Protein AF-A0A932H738-F1 (afdb_monomer_lite)

Sequence (104 aa):
MAVTDVLALAPLSPNNKPSTLASLKRRLRIGDDREAETAYDDILIGIARKPYPSLAGLRNIQRLLKLQNPKVEKIKVEELVEDRFLRALDQSGFIDRLYATYGR

pLDDT: mean 85.45, std 12.69, range [37.12, 96.56]

Radius of gyration: 16.14 Å; chains: 1; bounding box: 38×28×39 Å

Foldseek 3Di:
DPPPPVLLLQLLDPVSVVVNLVVCCVPVVDPDSVVSVVVSVCSLVPADLQNADDLVVLVVVLVVVCVVPVVSVPDDSVVVGDCPVSVVCVVVCVSVVSCVVRPD

Secondary structure (DSSP, 8-state):
--HHHHHHHGGGSGGGHHHHHHHHHHHHT---HHHHHHHHHHHHHHS-SS----HHHHHHHHHHHTTT-GGGGGS-GGGG---HHHHHHHHTTHHHHHHHHH--

Structure (mmCIF, N/CA/C/O backbone):
data_AF-A0A932H738-F1
#
_entry.id   AF-A0A932H738-F1
#
loop_
_atom_site.group_PDB
_atom_site.id
_atom_site.type_symbol
_atom_site.label_atom_id
_atom_site.label_alt_id
_atom_site.label_comp_id
_atom_site.label_asym_id
_atom_site.label_entity_id
_atom_site.label_seq_id
_atom_site.pdbx_PDB_ins_code
_atom_site.Cartn_x
_atom_site.Cartn_y
_atom_site.Cartn_z
_atom_site.occupancy
_atom_site.B_iso_or_equiv
_atom_site.auth_s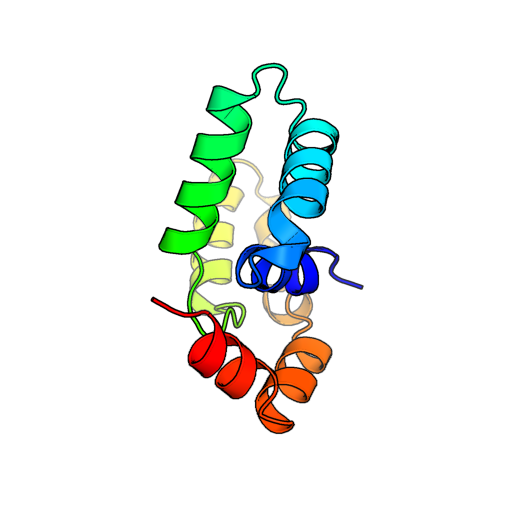eq_id
_atom_site.auth_comp_id
_atom_site.auth_asym_id
_atom_site.auth_atom_id
_atom_site.pdbx_PDB_model_num
ATOM 1 N N . MET A 1 1 ? -11.540 4.391 -5.591 1.00 37.12 1 MET A N 1
ATOM 2 C CA . MET A 1 1 ? -10.279 3.984 -6.246 1.00 37.12 1 MET A CA 1
ATOM 3 C C . MET A 1 1 ? -9.216 3.973 -5.163 1.00 37.12 1 MET A C 1
ATOM 5 O O . MET A 1 1 ? -8.772 5.042 -4.758 1.00 37.12 1 MET A O 1
ATOM 9 N N . ALA A 1 2 ? -8.919 2.810 -4.585 1.00 41.59 2 ALA A N 1
ATOM 10 C CA . ALA A 1 2 ? -7.876 2.713 -3.573 1.00 41.59 2 ALA A CA 1
ATOM 11 C C . ALA A 1 2 ? -6.530 2.947 -4.275 1.00 41.59 2 ALA A C 1
ATOM 13 O O . ALA A 1 2 ? -6.030 2.107 -5.013 1.00 41.59 2 ALA A O 1
ATOM 14 N N . VAL A 1 3 ? -5.984 4.153 -4.114 1.00 40.53 3 VAL A N 1
ATOM 15 C CA . VAL A 1 3 ? -4.715 4.594 -4.723 1.00 40.53 3 VAL A CA 1
ATOM 16 C C . VAL A 1 3 ? -3.529 3.743 -4.223 1.00 40.53 3 VAL A C 1
ATOM 18 O O . VAL A 1 3 ? -2.434 3.822 -4.766 1.00 40.53 3 VAL A O 1
ATOM 21 N N . THR A 1 4 ? -3.747 2.909 -3.206 1.00 43.94 4 THR A N 1
ATOM 22 C CA . THR A 1 4 ? -2.774 2.018 -2.569 1.00 43.94 4 THR A CA 1
ATOM 23 C C . THR A 1 4 ? -2.365 0.828 -3.431 1.00 43.94 4 THR A C 1
ATOM 25 O O . THR A 1 4 ? -1.195 0.460 -3.414 1.00 43.94 4 THR A O 1
ATOM 28 N N . ASP A 1 5 ? -3.268 0.260 -4.229 1.00 44.50 5 ASP A N 1
ATOM 29 C CA . ASP A 1 5 ? -3.004 -1.047 -4.854 1.00 44.50 5 ASP A CA 1
ATOM 30 C C . ASP A 1 5 ? -2.077 -0.918 -6.071 1.00 44.50 5 ASP A C 1
ATOM 32 O O . ASP A 1 5 ? -1.210 -1.757 -6.308 1.00 44.50 5 ASP A O 1
ATOM 36 N N . VAL A 1 6 ? -2.191 0.194 -6.807 1.00 50.56 6 VAL A N 1
ATOM 37 C CA . VAL A 1 6 ? -1.276 0.536 -7.911 1.00 50.56 6 VAL A CA 1
ATOM 38 C C . VAL A 1 6 ? 0.094 0.969 -7.376 1.00 50.56 6 VAL A C 1
ATOM 40 O O . VAL A 1 6 ? 1.119 0.664 -7.986 1.00 50.56 6 VAL A O 1
ATOM 43 N N . LEU A 1 7 ? 0.129 1.629 -6.210 1.00 57.97 7 LEU A N 1
ATOM 44 C CA . LEU A 1 7 ? 1.378 2.006 -5.540 1.00 57.97 7 LEU A CA 1
ATOM 45 C C . LEU A 1 7 ? 2.173 0.787 -5.059 1.00 57.97 7 LEU A C 1
ATOM 47 O O . LEU A 1 7 ? 3.392 0.879 -4.990 1.00 57.97 7 LEU A O 1
ATOM 51 N N . ALA A 1 8 ? 1.519 -0.340 -4.767 1.00 64.50 8 ALA A N 1
ATOM 52 C CA . ALA A 1 8 ? 2.201 -1.554 -4.326 1.00 64.50 8 ALA A CA 1
ATOM 53 C C . ALA A 1 8 ? 2.983 -2.256 -5.455 1.00 64.50 8 ALA A C 1
ATOM 55 O O . ALA A 1 8 ? 4.020 -2.862 -5.206 1.00 64.50 8 ALA A O 1
ATOM 56 N N . LEU A 1 9 ? 2.515 -2.165 -6.705 1.00 71.12 9 LEU A N 1
ATOM 57 C CA . LEU A 1 9 ? 3.141 -2.850 -7.847 1.00 71.12 9 LEU A CA 1
ATOM 58 C C . LEU A 1 9 ? 4.151 -1.973 -8.602 1.00 71.12 9 LEU A C 1
ATOM 60 O O . LEU A 1 9 ? 5.059 -2.496 -9.246 1.00 71.12 9 LEU A O 1
ATOM 64 N N . ALA A 1 10 ? 4.013 -0.644 -8.535 1.00 76.62 10 ALA A N 1
ATOM 65 C CA . ALA A 1 10 ? 4.892 0.293 -9.236 1.00 76.62 10 ALA A CA 1
ATOM 66 C C . ALA A 1 10 ? 6.398 0.145 -8.906 1.00 76.62 10 ALA A C 1
ATOM 68 O O . ALA A 1 10 ? 7.174 0.159 -9.864 1.00 76.62 10 ALA A O 1
ATOM 69 N N . PRO A 1 11 ? 6.824 -0.052 -7.637 1.00 79.25 11 PRO A N 1
ATOM 70 C CA . PRO A 1 11 ? 8.236 -0.178 -7.262 1.00 79.25 11 PRO A CA 1
ATOM 71 C C . PRO A 1 11 ? 8.926 -1.405 -7.867 1.00 79.25 11 PRO A C 1
ATOM 73 O O . PRO A 1 11 ? 10.141 -1.420 -8.019 1.00 79.25 11 PRO A O 1
ATOM 76 N N . LEU A 1 12 ? 8.171 -2.444 -8.237 1.00 79.75 12 LEU A N 1
ATOM 7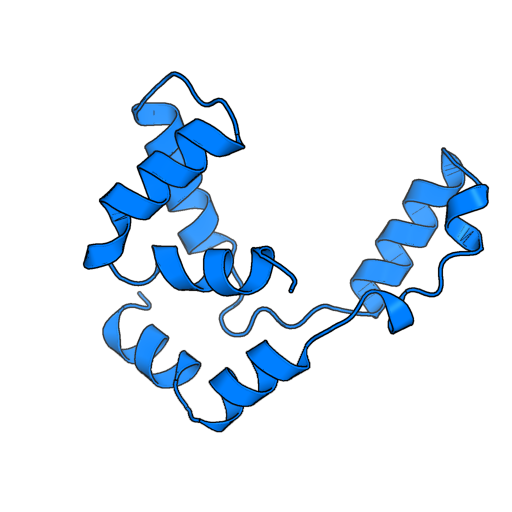7 C CA . LEU A 1 12 ? 8.760 -3.684 -8.744 1.00 79.75 12 LEU A CA 1
ATOM 78 C C . LEU A 1 12 ? 9.457 -3.478 -10.089 1.00 79.75 12 LEU A C 1
ATOM 80 O O . LEU A 1 12 ? 10.449 -4.135 -10.359 1.00 79.75 12 LEU A O 1
ATOM 84 N N . SER A 1 13 ? 8.984 -2.553 -10.927 1.00 83.50 13 SER A N 1
ATOM 85 C CA . SER A 1 13 ? 9.666 -2.222 -12.180 1.00 83.50 13 SER A CA 1
ATOM 86 C C . SER A 1 13 ? 10.793 -1.213 -11.925 1.00 83.50 13 SER A C 1
ATOM 88 O O . SER A 1 13 ? 10.501 -0.080 -11.530 1.00 83.50 13 SER A O 1
ATOM 90 N N . PRO A 1 14 ? 12.066 -1.530 -12.236 1.00 79.06 14 PRO A N 1
ATOM 91 C CA . PRO A 1 14 ? 13.179 -0.592 -12.078 1.00 79.06 14 PRO A CA 1
ATOM 92 C C . PRO A 1 14 ? 12.979 0.717 -12.853 1.00 79.06 14 PRO A C 1
ATOM 94 O O . PRO A 1 14 ? 13.401 1.779 -12.399 1.00 79.06 14 PRO A O 1
ATOM 97 N N . ASN A 1 15 ? 12.267 0.664 -13.985 1.00 86.44 15 ASN A N 1
ATOM 98 C CA . ASN A 1 15 ? 11.949 1.841 -14.799 1.00 86.44 15 ASN A CA 1
ATOM 99 C C . ASN A 1 15 ? 11.059 2.849 -14.054 1.00 86.44 15 ASN A C 1
ATOM 101 O O . ASN A 1 15 ? 11.073 4.038 -14.364 1.00 86.44 15 ASN A O 1
ATOM 105 N N . ASN A 1 16 ? 10.308 2.391 -13.050 1.00 87.31 16 ASN A N 1
ATOM 106 C CA . ASN A 1 16 ? 9.439 3.237 -12.242 1.00 87.31 16 ASN A CA 1
ATOM 107 C C . ASN A 1 16 ? 10.139 3.796 -10.996 1.00 87.31 16 ASN A C 1
ATOM 109 O O . ASN A 1 16 ? 9.541 4.641 -10.319 1.00 87.31 16 ASN A O 1
ATOM 113 N N . LYS A 1 17 ? 11.376 3.379 -10.679 1.00 88.00 17 LYS A N 1
ATOM 114 C CA . LYS A 1 17 ? 12.086 3.783 -9.453 1.00 88.00 17 LYS A CA 1
ATOM 115 C C . LYS A 1 17 ? 12.123 5.309 -9.247 1.00 88.00 17 LYS A C 1
ATOM 117 O O . LYS A 1 17 ? 11.666 5.748 -8.191 1.00 88.00 17 LYS A O 1
ATOM 122 N N . PRO A 1 18 ? 12.509 6.150 -10.233 1.00 90.69 18 PRO A N 1
ATOM 123 C CA . PRO A 1 18 ? 12.535 7.606 -10.041 1.00 90.69 18 PRO A CA 1
ATOM 124 C C . PRO A 1 18 ? 11.153 8.195 -9.721 1.00 90.69 18 PRO A C 1
ATOM 126 O O . PRO A 1 18 ? 11.010 9.037 -8.836 1.00 90.69 18 PRO A O 1
ATOM 129 N N . SER A 1 19 ? 10.111 7.715 -10.408 1.00 89.56 19 SER A N 1
ATOM 130 C CA . SER A 1 19 ? 8.730 8.170 -10.192 1.00 89.56 19 SER A CA 1
ATOM 131 C C . SER A 1 19 ? 8.164 7.718 -8.839 1.00 89.56 19 SER A C 1
ATOM 133 O O . SER A 1 19 ? 7.408 8.454 -8.195 1.00 89.56 19 SER A O 1
ATOM 135 N N . THR A 1 20 ? 8.576 6.534 -8.382 1.00 87.81 20 THR A N 1
ATOM 136 C CA . THR A 1 20 ? 8.207 5.973 -7.081 1.00 87.81 20 THR A CA 1
ATOM 137 C C . THR A 1 20 ? 8.870 6.768 -5.960 1.00 87.81 20 THR A C 1
ATOM 139 O O . THR A 1 20 ? 8.170 7.225 -5.061 1.00 87.81 20 THR A O 1
ATOM 142 N N . LEU A 1 21 ? 10.176 7.039 -6.054 1.00 91.06 21 LEU A N 1
ATOM 143 C CA . LEU A 1 21 ? 10.910 7.865 -5.089 1.00 91.06 21 LEU A CA 1
ATOM 144 C C . LEU A 1 21 ? 10.343 9.284 -5.002 1.00 91.06 21 LEU A C 1
ATOM 146 O O . LEU A 1 21 ? 10.063 9.771 -3.909 1.00 91.06 21 LEU A O 1
ATOM 150 N N . ALA A 1 22 ? 10.076 9.929 -6.142 1.00 90.38 22 ALA A N 1
ATOM 151 C CA . ALA A 1 22 ? 9.446 11.249 -6.166 1.00 90.38 22 ALA A CA 1
ATOM 152 C C . ALA A 1 22 ? 8.067 11.241 -5.479 1.00 90.38 22 ALA A C 1
ATOM 154 O O . ALA A 1 22 ? 7.719 12.166 -4.737 1.00 90.38 22 ALA A O 1
ATOM 155 N N . SER A 1 23 ? 7.287 10.176 -5.689 1.00 88.88 23 SER A N 1
ATOM 156 C CA . SER A 1 23 ? 5.986 9.992 -5.043 1.00 88.88 23 SER A CA 1
ATOM 157 C C . SER A 1 23 ? 6.112 9.764 -3.536 1.00 88.88 23 SER A C 1
ATOM 159 O O . SER A 1 23 ? 5.344 10.365 -2.784 1.00 88.88 23 SER A O 1
ATOM 161 N N . LEU A 1 24 ? 7.077 8.954 -3.090 1.00 87.19 24 LEU A N 1
ATOM 162 C CA . LEU A 1 24 ? 7.360 8.706 -1.673 1.00 87.19 24 LEU A CA 1
ATOM 163 C C . LEU A 1 24 ? 7.778 9.995 -0.968 1.00 87.19 24 LEU A C 1
ATOM 165 O O . LEU A 1 24 ? 7.119 10.395 -0.008 1.00 87.19 24 LEU A O 1
ATOM 169 N N . LYS A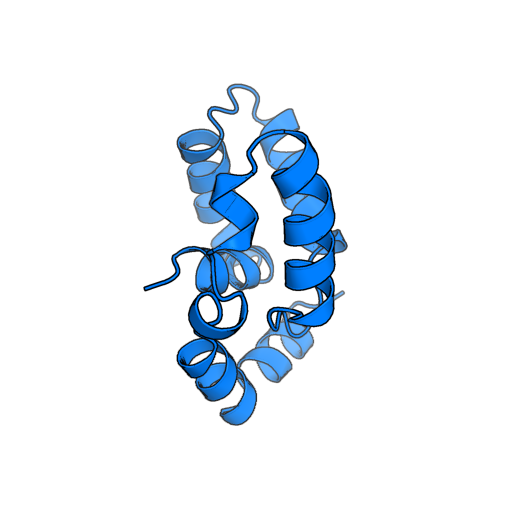 1 25 ? 8.773 10.713 -1.505 1.00 91.94 25 LYS A N 1
ATOM 170 C CA . LYS A 1 25 ? 9.222 12.007 -0.969 1.00 91.94 25 LYS A CA 1
ATOM 171 C C . LYS A 1 25 ? 8.071 12.991 -0.819 1.00 91.94 25 LYS A C 1
ATOM 173 O O . LYS A 1 25 ? 7.877 13.576 0.244 1.00 91.94 25 LYS A O 1
ATOM 178 N N . ARG A 1 26 ? 7.240 13.123 -1.857 1.00 90.69 26 ARG A N 1
ATOM 179 C CA . ARG A 1 26 ? 6.098 14.044 -1.841 1.00 90.69 26 ARG A CA 1
ATOM 180 C C . ARG A 1 26 ? 5.009 13.632 -0.849 1.00 90.69 26 ARG A C 1
ATOM 182 O O . ARG A 1 26 ? 4.466 14.495 -0.164 1.00 90.69 26 ARG A O 1
ATOM 189 N N . ARG A 1 27 ? 4.627 12.352 -0.812 1.00 86.88 27 ARG A N 1
ATOM 190 C CA . ARG A 1 27 ? 3.466 11.880 -0.032 1.00 86.88 27 ARG A CA 1
ATOM 191 C C . ARG A 1 27 ? 3.789 11.647 1.437 1.00 86.88 27 ARG A C 1
ATOM 193 O O . ARG A 1 27 ? 2.934 11.904 2.276 1.00 86.88 27 ARG A O 1
ATOM 200 N N . LEU A 1 28 ? 5.003 11.192 1.730 1.00 87.31 28 LEU A N 1
ATOM 201 C CA . LEU A 1 28 ? 5.472 10.916 3.086 1.00 87.31 28 LEU A CA 1
ATOM 202 C C . LEU A 1 28 ? 6.282 12.076 3.677 1.00 87.31 28 LEU A C 1
ATOM 204 O O . LEU A 1 28 ? 6.653 12.020 4.841 1.00 87.31 28 LEU A O 1
ATOM 208 N N . ARG A 1 29 ? 6.503 13.148 2.899 1.00 91.31 29 ARG A N 1
ATOM 209 C CA . ARG A 1 29 ? 7.277 14.338 3.294 1.00 91.31 29 ARG A CA 1
ATOM 210 C C . ARG A 1 29 ? 8.719 14.004 3.696 1.00 91.31 29 ARG A C 1
ATOM 212 O O . ARG A 1 29 ? 9.275 14.636 4.587 1.00 91.31 29 ARG A O 1
ATOM 219 N N . ILE A 1 30 ? 9.313 13.032 3.007 1.00 91.69 30 ILE A N 1
ATOM 220 C CA . ILE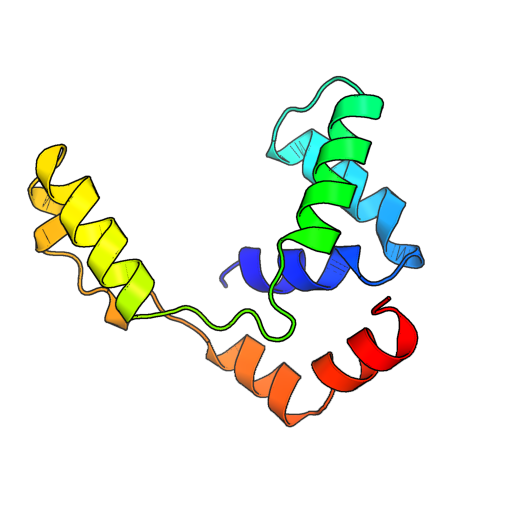 A 1 30 ? 10.711 12.641 3.190 1.00 91.69 30 ILE A CA 1
ATOM 221 C C . ILE A 1 30 ? 11.601 13.686 2.507 1.00 91.69 30 ILE A C 1
ATOM 223 O O . ILE A 1 30 ? 11.488 13.919 1.298 1.00 91.69 30 ILE A O 1
ATOM 227 N N . GLY A 1 31 ? 12.450 14.343 3.298 1.00 88.75 31 GLY A N 1
ATOM 228 C CA . GLY A 1 31 ? 13.360 15.390 2.826 1.00 88.75 31 GLY A CA 1
ATOM 229 C C . GLY A 1 31 ? 14.685 14.851 2.287 1.00 88.75 31 GLY A C 1
ATOM 230 O O . GLY A 1 31 ? 15.223 15.415 1.335 1.00 88.75 31 GLY A O 1
ATOM 231 N N . ASP A 1 32 ? 15.176 13.753 2.863 1.00 92.56 32 ASP A N 1
ATOM 232 C CA . ASP A 1 32 ? 16.464 13.140 2.534 1.00 92.56 32 ASP A CA 1
ATOM 233 C C . ASP A 1 32 ? 16.312 12.072 1.435 1.00 92.56 32 ASP A C 1
ATOM 235 O O . ASP A 1 32 ? 15.436 11.208 1.490 1.00 92.56 32 ASP A O 1
ATOM 239 N N . ASP A 1 33 ? 17.181 12.118 0.424 1.00 91.06 33 ASP A N 1
ATOM 240 C CA . ASP A 1 33 ? 17.223 11.117 -0.644 1.00 91.06 33 ASP A CA 1
ATOM 241 C C . ASP A 1 33 ? 17.597 9.722 -0.129 1.00 91.06 33 ASP A C 1
ATOM 243 O O . ASP A 1 33 ? 17.026 8.737 -0.593 1.00 91.06 33 ASP A O 1
ATOM 247 N N . ARG A 1 34 ? 18.496 9.607 0.859 1.00 92.81 34 ARG A N 1
ATOM 248 C CA . ARG A 1 34 ? 18.847 8.305 1.448 1.00 92.81 34 ARG A CA 1
ATOM 249 C C . ARG A 1 34 ? 17.667 7.685 2.175 1.00 92.81 34 ARG A C 1
ATOM 251 O O . ARG A 1 34 ? 17.457 6.485 2.067 1.00 92.81 34 ARG A O 1
ATOM 258 N N . GLU A 1 35 ? 16.896 8.488 2.900 1.00 92.06 35 GLU A N 1
ATOM 259 C CA . GLU A 1 35 ? 15.702 8.008 3.598 1.00 92.06 35 GLU A CA 1
ATOM 260 C C . GLU A 1 35 ? 14.632 7.539 2.600 1.00 92.06 35 GLU A C 1
ATOM 262 O O . GLU A 1 35 ? 13.983 6.517 2.817 1.00 92.06 35 GLU A O 1
ATOM 267 N N . ALA A 1 36 ? 14.494 8.228 1.462 1.00 90.94 36 ALA A N 1
ATOM 268 C CA . ALA A 1 36 ? 13.583 7.815 0.399 1.00 90.94 36 ALA A CA 1
ATOM 269 C C . ALA A 1 36 ? 14.014 6.498 -0.270 1.00 90.94 36 ALA A C 1
ATOM 271 O O . ALA A 1 36 ? 13.158 5.669 -0.575 1.00 90.94 36 ALA A O 1
ATOM 272 N N . GLU A 1 37 ? 15.318 6.302 -0.480 1.00 92.44 37 GLU A N 1
ATOM 273 C CA . GLU A 1 37 ? 15.888 5.051 -0.997 1.00 92.44 37 GLU A CA 1
ATOM 274 C C . GLU A 1 37 ? 15.673 3.888 -0.024 1.00 92.44 37 GLU A C 1
ATOM 276 O O . GLU A 1 37 ? 15.178 2.840 -0.431 1.00 92.44 37 GLU A O 1
ATOM 281 N N . THR A 1 38 ? 15.924 4.089 1.273 1.00 90.81 38 THR A N 1
ATOM 282 C CA . THR A 1 38 ? 15.624 3.077 2.297 1.00 90.81 38 THR A CA 1
ATOM 283 C C . THR A 1 38 ? 14.139 2.711 2.296 1.00 90.81 38 THR A C 1
ATOM 285 O O . THR A 1 38 ? 13.794 1.535 2.253 1.00 90.81 38 THR A O 1
ATOM 288 N N . ALA A 1 39 ? 13.245 3.705 2.262 1.00 86.88 39 ALA A N 1
ATOM 289 C CA . ALA A 1 39 ? 11.806 3.456 2.206 1.00 86.88 39 ALA A CA 1
ATOM 290 C C . ALA A 1 39 ? 11.393 2.689 0.937 1.00 86.88 39 ALA A C 1
ATOM 292 O O . ALA A 1 39 ? 10.468 1.878 0.972 1.00 86.88 39 ALA A O 1
ATOM 293 N N . TYR A 1 40 ? 12.060 2.939 -0.191 1.00 88.56 40 TYR A N 1
ATOM 294 C CA . TYR A 1 40 ? 11.844 2.194 -1.428 1.00 88.56 40 TYR A CA 1
ATOM 295 C C . TYR A 1 40 ? 12.264 0.725 -1.288 1.00 88.56 40 TYR A C 1
ATOM 297 O O . TYR A 1 40 ? 11.500 -0.163 -1.671 1.00 88.56 40 TYR A O 1
ATOM 305 N N . ASP A 1 41 ? 13.433 0.465 -0.704 1.00 88.94 41 ASP A N 1
ATOM 306 C CA . ASP A 1 41 ? 13.935 -0.893 -0.479 1.00 88.94 41 ASP A CA 1
ATOM 307 C C . ASP A 1 41 ? 13.060 -1.667 0.526 1.00 88.94 41 ASP A C 1
ATOM 309 O O . ASP A 1 41 ? 12.711 -2.824 0.279 1.00 88.94 41 ASP A O 1
ATOM 313 N N . ASP A 1 42 ? 12.603 -1.020 1.602 1.00 86.88 42 ASP A N 1
ATOM 314 C CA . ASP A 1 42 ? 11.679 -1.610 2.581 1.00 86.88 42 ASP A CA 1
ATOM 315 C C . ASP A 1 42 ? 10.362 -2.054 1.929 1.00 86.88 42 ASP A C 1
ATOM 317 O O . ASP A 1 42 ? 9.823 -3.124 2.226 1.00 86.88 42 ASP A O 1
ATOM 321 N N . ILE A 1 43 ? 9.846 -1.248 0.997 1.00 82.62 43 ILE A N 1
ATOM 322 C CA . ILE A 1 43 ? 8.638 -1.560 0.230 1.00 82.62 43 ILE A CA 1
ATOM 323 C C . ILE A 1 43 ? 8.857 -2.786 -0.665 1.00 82.62 43 ILE A C 1
ATOM 325 O O . ILE A 1 43 ? 7.970 -3.638 -0.753 1.00 82.62 43 ILE A O 1
ATOM 329 N N . LEU A 1 44 ? 10.024 -2.908 -1.303 1.00 83.06 44 LEU A N 1
ATOM 330 C CA . LEU A 1 44 ? 10.345 -4.068 -2.140 1.00 83.06 44 LEU A CA 1
ATOM 331 C C . LEU A 1 44 ? 10.388 -5.375 -1.343 1.00 83.06 44 LEU A C 1
ATOM 333 O O . LEU A 1 44 ? 9.983 -6.414 -1.862 1.00 83.06 44 LEU A O 1
ATOM 337 N N . ILE A 1 45 ? 10.847 -5.323 -0.092 1.00 82.69 45 ILE A N 1
ATOM 338 C CA . ILE A 1 45 ? 10.955 -6.497 0.783 1.00 82.69 45 ILE A CA 1
ATOM 339 C C . ILE A 1 45 ? 9.608 -6.823 1.448 1.00 82.69 45 ILE A C 1
ATOM 341 O O . ILE A 1 45 ? 9.259 -7.991 1.622 1.00 82.69 45 ILE A O 1
ATOM 345 N N . GLY A 1 46 ? 8.847 -5.800 1.843 1.00 77.75 46 GLY A N 1
ATOM 346 C CA . GLY A 1 46 ? 7.651 -5.952 2.673 1.00 77.75 46 GLY A CA 1
ATOM 347 C C . GLY A 1 46 ? 6.358 -6.271 1.921 1.00 77.75 46 GLY A C 1
ATOM 348 O O . GLY A 1 46 ? 5.379 -6.689 2.545 1.00 77.75 46 GLY A O 1
ATOM 349 N N . ILE A 1 47 ? 6.307 -6.073 0.600 1.00 75.88 47 ILE A N 1
ATOM 350 C CA . ILE A 1 47 ? 5.082 -6.298 -0.177 1.00 75.88 47 ILE A CA 1
ATOM 351 C C . ILE A 1 47 ? 4.914 -7.779 -0.520 1.00 75.88 47 ILE A C 1
ATOM 353 O O . ILE A 1 47 ? 5.703 -8.383 -1.245 1.00 75.88 47 ILE A O 1
ATOM 357 N N . ALA A 1 48 ? 3.803 -8.355 -0.056 1.00 78.50 48 ALA A N 1
ATOM 358 C CA . ALA A 1 48 ? 3.377 -9.680 -0.480 1.00 78.50 48 ALA A CA 1
ATOM 359 C C . ALA A 1 48 ? 3.147 -9.719 -1.998 1.00 78.50 48 ALA A C 1
ATOM 361 O O . ALA A 1 48 ? 2.491 -8.839 -2.554 1.00 78.50 48 ALA A O 1
ATOM 362 N N . ARG A 1 49 ? 3.597 -10.802 -2.648 1.00 81.62 49 ARG A N 1
ATOM 363 C CA . ARG A 1 49 ? 3.512 -10.984 -4.108 1.00 81.62 49 ARG A CA 1
ATOM 364 C C . ARG A 1 49 ? 2.124 -10.715 -4.698 1.00 81.62 49 ARG A C 1
ATOM 366 O O . ARG A 1 49 ? 1.989 -10.181 -5.792 1.00 81.62 49 ARG A O 1
ATOM 373 N N . LYS A 1 50 ? 1.082 -11.116 -3.976 1.00 84.19 50 LYS A N 1
ATOM 374 C CA . LYS A 1 50 ? -0.312 -10.824 -4.312 1.00 84.19 50 LYS A CA 1
ATOM 375 C C . LYS A 1 50 ? -0.914 -10.098 -3.108 1.00 84.19 50 LYS A C 1
ATOM 377 O O . LYS A 1 50 ? -1.314 -10.777 -2.160 1.00 84.19 50 LYS A O 1
ATOM 382 N N . PRO A 1 51 ? -0.920 -8.753 -3.087 1.00 79.06 51 PRO A N 1
ATOM 383 C CA . PRO A 1 51 ? -1.248 -7.969 -1.897 1.00 79.06 51 PRO A CA 1
ATOM 384 C C . PRO A 1 51 ? -2.766 -7.891 -1.665 1.00 79.06 51 PRO A C 1
ATOM 386 O O . PRO A 1 51 ? -3.351 -6.813 -1.612 1.00 79.06 51 PRO A O 1
ATOM 389 N N . TYR A 1 52 ? -3.428 -9.044 -1.550 1.00 85.94 52 TYR A N 1
ATOM 390 C CA . TYR A 1 52 ? -4.849 -9.098 -1.234 1.00 85.94 52 TYR A CA 1
ATOM 391 C C . TYR A 1 52 ? -5.102 -8.620 0.201 1.00 85.94 52 TYR A C 1
ATOM 393 O O . TYR A 1 52 ? -4.411 -9.066 1.126 1.00 85.94 52 TYR A O 1
ATOM 401 N N . PRO A 1 53 ? -6.115 -7.765 0.425 1.00 82.44 53 PRO A N 1
ATOM 402 C CA . PRO A 1 53 ? -6.510 -7.378 1.770 1.00 82.44 53 PRO A CA 1
ATOM 403 C C . PRO A 1 53 ? -6.902 -8.601 2.611 1.00 82.44 53 PRO A C 1
ATOM 405 O O . PRO A 1 53 ? -7.691 -9.445 2.189 1.00 82.44 53 PRO A O 1
ATOM 408 N N . SER A 1 54 ? -6.378 -8.687 3.835 1.00 88.06 54 SER A N 1
ATOM 409 C CA . SER A 1 54 ? -6.729 -9.754 4.776 1.00 88.06 54 SER A CA 1
ATOM 410 C C . SER A 1 54 ? -7.876 -9.3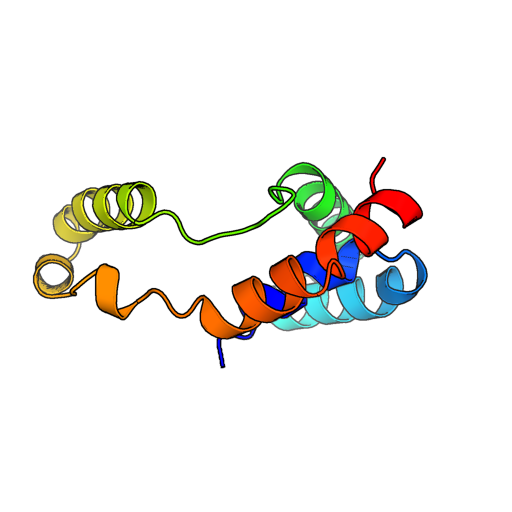17 5.680 1.00 88.06 54 SER A C 1
ATOM 412 O O . SER A 1 54 ? -7.684 -8.482 6.565 1.00 88.06 54 SER A O 1
ATOM 414 N N . LEU A 1 55 ? -9.058 -9.927 5.527 1.00 90.94 55 LEU A N 1
ATOM 415 C CA . LEU A 1 55 ? -10.191 -9.684 6.434 1.00 90.94 55 LEU A CA 1
ATOM 416 C C . LEU A 1 55 ? -9.835 -10.001 7.891 1.00 90.94 55 LEU A C 1
ATOM 418 O O . LEU A 1 55 ? -10.203 -9.255 8.795 1.00 90.94 55 LEU A O 1
ATOM 422 N N . ALA A 1 56 ? -9.080 -11.076 8.131 1.00 92.00 56 ALA A N 1
ATOM 423 C CA . ALA A 1 56 ? -8.603 -11.415 9.471 1.00 92.00 56 ALA A CA 1
ATOM 424 C C . ALA A 1 56 ? -7.666 -10.329 10.030 1.00 92.00 56 ALA A C 1
ATOM 426 O O . ALA A 1 56 ? -7.801 -9.929 11.186 1.00 92.00 56 ALA A O 1
ATOM 427 N N . GLY A 1 57 ? -6.764 -9.801 9.195 1.00 91.38 57 GLY A N 1
ATOM 428 C CA . GLY A 1 57 ? -5.898 -8.678 9.554 1.00 91.38 57 GLY A CA 1
ATOM 429 C C . GLY A 1 57 ? -6.692 -7.418 9.905 1.00 91.38 57 GLY A C 1
ATOM 430 O O . GLY A 1 57 ? -6.456 -6.816 10.952 1.00 91.38 57 GLY A O 1
ATOM 431 N N . LEU A 1 58 ? -7.693 -7.064 9.093 1.00 93.25 58 LEU A N 1
ATOM 432 C CA . LEU A 1 58 ? -8.564 -5.913 9.350 1.00 93.25 58 LEU A CA 1
ATOM 433 C C . LEU A 1 58 ? -9.358 -6.070 10.653 1.00 93.25 58 LEU A C 1
ATOM 435 O O . LEU A 1 58 ? -9.441 -5.118 11.427 1.00 93.25 58 LEU A O 1
ATOM 439 N N . ARG A 1 59 ? -9.872 -7.271 10.955 1.00 94.81 59 ARG A N 1
ATOM 440 C CA . ARG A 1 59 ? -10.535 -7.565 12.243 1.00 94.81 59 ARG A CA 1
ATOM 441 C C . ARG A 1 59 ? -9.583 -7.408 13.428 1.00 94.81 59 ARG A C 1
ATOM 443 O O . ARG A 1 59 ? -9.967 -6.855 14.458 1.00 94.81 59 ARG A O 1
ATOM 450 N N . ASN A 1 60 ? -8.331 -7.842 13.284 1.00 95.62 60 ASN A N 1
ATOM 451 C CA . ASN A 1 60 ? -7.314 -7.660 14.320 1.00 95.62 60 ASN A CA 1
ATOM 452 C C . ASN A 1 60 ? -7.005 -6.178 14.560 1.00 95.62 60 ASN A C 1
ATOM 454 O O . ASN A 1 60 ? -6.975 -5.746 15.711 1.00 95.62 60 ASN A O 1
ATOM 458 N N . ILE A 1 61 ? -6.839 -5.391 13.494 1.00 94.38 61 ILE A N 1
ATOM 459 C CA . ILE A 1 61 ? -6.635 -3.939 13.584 1.00 94.38 61 ILE A CA 1
ATOM 460 C C . ILE A 1 61 ? -7.845 -3.272 14.244 1.00 94.38 61 ILE A C 1
ATOM 462 O O . ILE A 1 61 ? -7.678 -2.498 15.182 1.00 94.38 61 ILE A O 1
ATOM 466 N N . GLN A 1 62 ? -9.065 -3.617 13.828 1.00 95.62 62 GLN A N 1
ATOM 467 C CA . GLN A 1 62 ? -10.297 -3.098 14.422 1.00 95.62 62 GLN A CA 1
ATOM 468 C C . GLN A 1 62 ? -10.360 -3.369 15.933 1.00 95.62 62 GLN A C 1
ATOM 470 O O . GLN A 1 62 ? -10.677 -2.468 16.713 1.00 95.62 62 GLN A O 1
ATOM 475 N N . ARG A 1 63 ? -10.013 -4.592 16.360 1.00 95.81 63 ARG A N 1
ATOM 476 C CA . ARG A 1 63 ? -9.958 -4.982 17.777 1.00 95.81 63 ARG A CA 1
ATOM 477 C C . ARG A 1 63 ? -8.966 -4.134 18.575 1.00 95.81 63 ARG A C 1
ATOM 479 O O . ARG A 1 63 ? -9.238 -3.840 19.735 1.00 95.81 63 ARG A O 1
ATOM 486 N N . LEU A 1 64 ? -7.833 -3.761 17.983 1.00 96.56 64 LEU A N 1
ATOM 487 C CA . LEU A 1 64 ? -6.834 -2.910 18.633 1.00 96.56 64 LEU A CA 1
ATOM 488 C C . LEU A 1 64 ? -7.283 -1.445 18.671 1.00 96.56 64 LEU A C 1
ATOM 490 O O . LEU A 1 64 ? -7.241 -0.815 19.723 1.00 96.56 64 LEU A O 1
ATOM 494 N N . LEU A 1 65 ? -7.775 -0.913 17.552 1.00 96.00 65 LEU A N 1
ATOM 495 C CA . LEU A 1 65 ? -8.170 0.491 17.435 1.00 96.00 65 LEU A CA 1
ATOM 496 C C . LEU A 1 65 ? -9.396 0.840 18.281 1.00 96.00 65 LEU A C 1
ATOM 498 O O . LEU A 1 65 ? -9.483 1.960 18.789 1.00 96.00 65 LEU A O 1
ATOM 502 N N . LYS A 1 66 ? -10.323 -0.103 18.493 1.00 96.06 66 LYS A N 1
ATOM 503 C CA . LYS A 1 66 ? -11.500 0.158 19.334 1.00 96.06 66 LYS A CA 1
ATOM 504 C C . LYS A 1 66 ? -11.158 0.428 20.801 1.00 96.06 66 LYS A C 1
ATOM 506 O O . LYS A 1 66 ? -11.949 1.073 21.480 1.00 96.06 66 LYS A O 1
ATOM 511 N N . LEU A 1 67 ? -9.982 -0.008 21.269 1.00 95.88 67 LEU A N 1
ATOM 512 C CA . LEU A 1 67 ? -9.484 0.304 22.615 1.00 95.88 67 LEU A CA 1
ATOM 513 C C . LEU A 1 67 ? -9.244 1.808 22.800 1.00 95.88 67 LEU A C 1
ATOM 515 O O . LEU A 1 67 ? -9.389 2.318 23.903 1.00 95.88 67 LEU A O 1
ATOM 519 N N . GLN A 1 68 ? -8.888 2.511 21.721 1.00 96.50 68 GLN A N 1
ATOM 520 C CA . GLN A 1 68 ? -8.649 3.955 21.730 1.00 96.50 68 GLN A CA 1
ATOM 521 C C . GLN A 1 68 ? -9.871 4.744 21.253 1.00 96.50 68 GLN A C 1
ATOM 523 O O . GLN A 1 68 ? -10.162 5.818 21.772 1.00 96.50 68 GLN A O 1
ATOM 528 N N . ASN A 1 69 ? -10.602 4.220 20.266 1.00 95.75 69 ASN A N 1
ATOM 529 C CA . ASN A 1 69 ? -11.796 4.852 19.720 1.00 95.75 69 ASN A CA 1
ATOM 530 C C . ASN A 1 69 ? -12.927 3.825 19.540 1.00 95.75 69 ASN A C 1
ATOM 532 O O . ASN A 1 69 ? -12.998 3.169 18.496 1.00 95.75 69 ASN A O 1
ATOM 536 N N . PRO A 1 70 ? -13.872 3.735 20.493 1.00 94.69 70 PRO A N 1
ATOM 537 C CA . PRO A 1 70 ? -14.972 2.771 20.433 1.00 94.69 70 PRO A CA 1
ATOM 538 C C . PRO A 1 70 ? -15.843 2.871 19.171 1.00 94.69 70 PRO A C 1
ATOM 540 O O . PRO A 1 70 ? -16.466 1.890 18.773 1.00 94.69 70 PRO A O 1
ATOM 543 N N . LYS A 1 71 ? -15.870 4.022 18.477 1.00 95.12 71 LYS A N 1
ATOM 544 C CA . LYS A 1 71 ? -16.639 4.184 17.226 1.00 95.12 71 LYS A CA 1
ATOM 545 C C . LYS A 1 71 ? -16.172 3.237 16.115 1.00 95.12 71 LYS A C 1
ATOM 547 O O . LYS A 1 71 ? -16.963 2.917 15.232 1.00 95.12 71 LYS A O 1
ATOM 552 N N . VAL A 1 72 ? -14.920 2.774 16.173 1.00 95.12 72 VAL A N 1
ATOM 553 C CA . VAL A 1 72 ? -14.316 1.853 15.196 1.00 95.12 72 VAL A CA 1
ATOM 554 C C . VAL A 1 72 ? -15.010 0.484 15.180 1.00 95.12 72 VAL A C 1
ATOM 556 O O . VAL A 1 72 ? -15.014 -0.188 14.151 1.00 95.12 72 VAL A O 1
ATOM 559 N N . GLU A 1 73 ? -15.674 0.084 16.267 1.00 93.38 73 GLU A N 1
ATOM 560 C CA . GLU A 1 73 ? -16.436 -1.172 16.326 1.00 93.38 73 GLU A CA 1
ATOM 561 C C . GLU A 1 73 ? -17.626 -1.204 15.355 1.00 93.38 73 GLU A C 1
ATOM 563 O O . GLU A 1 73 ? -18.006 -2.268 14.878 1.00 93.38 73 GLU A O 1
ATOM 568 N N . LYS A 1 74 ? -18.188 -0.041 15.004 1.00 94.75 74 LYS A N 1
ATOM 569 C CA . LYS A 1 74 ? -19.326 0.052 14.075 1.00 94.75 74 LYS A CA 1
ATOM 570 C C . LYS A 1 74 ? -18.927 -0.106 12.606 1.00 94.75 74 LYS A C 1
ATOM 572 O O . LYS A 1 74 ? -19.802 -0.190 11.749 1.00 94.75 74 LYS A O 1
ATOM 577 N N . ILE A 1 75 ? -17.630 -0.095 12.304 1.00 94.44 75 ILE A N 1
ATOM 578 C CA . ILE A 1 75 ? -17.127 -0.233 10.938 1.00 94.44 75 ILE A CA 1
ATOM 579 C C . ILE A 1 75 ? -17.241 -1.700 10.522 1.00 94.44 75 ILE A C 1
ATOM 581 O O . ILE A 1 75 ? -16.725 -2.587 11.198 1.00 94.44 75 ILE A O 1
ATOM 585 N N . LYS A 1 76 ? -17.879 -1.972 9.387 1.00 94.31 76 LYS A N 1
ATOM 586 C CA . LYS A 1 76 ? -17.863 -3.309 8.791 1.00 94.31 76 LYS A CA 1
ATOM 587 C C . LYS A 1 76 ? -16.590 -3.462 7.977 1.00 94.31 76 LYS A C 1
ATOM 589 O O . LYS A 1 76 ? -16.424 -2.816 6.947 1.00 94.31 76 LYS A O 1
ATOM 594 N N . VAL A 1 77 ? -15.672 -4.292 8.455 1.00 92.31 77 VAL A N 1
ATOM 595 C CA . VAL A 1 77 ? -14.359 -4.484 7.820 1.00 92.31 77 VAL A CA 1
ATOM 596 C C . VAL A 1 77 ? -14.462 -5.074 6.414 1.00 92.31 77 VAL A C 1
ATOM 598 O O . VAL A 1 77 ? -13.588 -4.838 5.591 1.00 92.31 77 VAL A O 1
ATOM 601 N N . GLU A 1 78 ? -15.541 -5.797 6.122 1.00 90.38 78 GLU A N 1
ATOM 602 C CA . GLU A 1 78 ? -15.856 -6.344 4.803 1.00 90.38 78 GLU A CA 1
ATOM 603 C C . GLU A 1 78 ? -16.141 -5.238 3.782 1.00 90.38 78 GLU A C 1
ATOM 605 O O . GLU A 1 78 ? -15.749 -5.356 2.628 1.00 90.38 78 GLU A O 1
ATOM 610 N N . GLU A 1 79 ? -16.765 -4.138 4.214 1.00 91.62 79 GLU A N 1
ATOM 611 C CA . GLU A 1 79 ? -17.066 -2.982 3.358 1.00 91.62 79 GLU A CA 1
ATOM 612 C C . GLU A 1 79 ? -15.821 -2.111 3.095 1.00 91.62 79 GLU A C 1
ATOM 614 O O . GLU A 1 79 ? -15.854 -1.229 2.240 1.00 91.62 79 GLU A O 1
ATOM 619 N N . LEU A 1 80 ? -14.709 -2.358 3.801 1.00 89.00 80 LEU A N 1
ATOM 620 C CA . LEU A 1 80 ? -13.427 -1.683 3.559 1.00 89.00 80 LEU A CA 1
ATOM 621 C C . LEU A 1 80 ? -12.614 -2.332 2.432 1.00 89.00 80 LEU A C 1
ATOM 623 O O . LEU A 1 80 ? -11.638 -1.741 1.967 1.00 89.00 80 LEU A O 1
ATOM 627 N N . VAL A 1 81 ? -12.970 -3.551 2.024 1.00 88.12 81 VAL A N 1
ATOM 628 C CA . VAL A 1 81 ? -12.226 -4.320 1.025 1.00 88.12 81 VAL A CA 1
ATOM 629 C C . VAL A 1 81 ? -12.818 -4.080 -0.359 1.00 88.12 81 VAL A C 1
ATOM 631 O O . VAL A 1 81 ? -13.954 -4.447 -0.636 1.00 88.12 81 VAL A O 1
ATOM 634 N N . GLU A 1 82 ? -12.014 -3.508 -1.251 1.00 86.94 82 GLU A N 1
ATOM 635 C CA . GLU A 1 82 ? -12.339 -3.341 -2.669 1.00 86.94 82 GLU A CA 1
ATOM 636 C C . GLU A 1 82 ? -11.216 -3.957 -3.509 1.00 86.94 82 GLU A C 1
ATOM 638 O O . GLU A 1 82 ? -10.263 -3.282 -3.884 1.00 86.94 82 GLU A O 1
ATOM 643 N N . ASP A 1 83 ? -11.305 -5.262 -3.770 1.00 87.44 83 ASP A N 1
ATOM 644 C CA . ASP A 1 83 ? -10.240 -6.035 -4.418 1.00 87.44 83 ASP A CA 1
ATOM 645 C C . ASP A 1 83 ? -10.481 -6.283 -5.916 1.00 87.44 83 ASP A C 1
ATOM 647 O O . ASP A 1 83 ? -9.665 -6.944 -6.561 1.00 87.44 83 ASP A O 1
ATOM 651 N N . ARG A 1 84 ? -11.571 -5.761 -6.504 1.00 89.75 84 ARG A N 1
ATOM 652 C CA . ARG A 1 84 ? -11.970 -6.090 -7.887 1.00 89.75 84 ARG A CA 1
ATOM 653 C C . ARG A 1 84 ? -10.879 -5.774 -8.906 1.00 89.75 84 ARG A C 1
ATOM 655 O O . ARG A 1 84 ? -10.640 -6.565 -9.815 1.00 89.75 84 ARG A O 1
ATOM 662 N N . PHE A 1 85 ? -10.195 -4.643 -8.743 1.00 86.25 85 PHE A N 1
ATOM 663 C CA . PHE A 1 85 ? -9.093 -4.248 -9.623 1.00 86.25 85 PHE A CA 1
ATOM 664 C C . PHE A 1 85 ? -7.888 -5.175 -9.476 1.00 86.25 85 PHE A C 1
ATOM 666 O O . PHE A 1 85 ? -7.347 -5.639 -10.479 1.00 86.25 85 PHE A O 1
ATOM 673 N N . LEU A 1 86 ? -7.495 -5.484 -8.238 1.00 87.31 86 LEU A N 1
ATOM 674 C CA . LEU A 1 86 ? -6.374 -6.380 -7.974 1.00 87.31 86 LEU A CA 1
ATOM 675 C C . LEU A 1 86 ? -6.661 -7.788 -8.508 1.00 87.31 86 LEU A C 1
ATOM 677 O O . LEU A 1 86 ? -5.808 -8.388 -9.158 1.00 87.31 86 LEU A O 1
ATOM 681 N N . ARG A 1 87 ? -7.893 -8.270 -8.324 1.00 90.81 87 ARG A N 1
ATOM 682 C CA . ARG A 1 87 ? -8.373 -9.549 -8.849 1.00 90.81 87 ARG A CA 1
ATOM 683 C C . ARG A 1 87 ? -8.343 -9.592 -10.375 1.00 90.81 87 ARG A C 1
ATOM 685 O O . ARG A 1 87 ? -7.893 -10.587 -10.932 1.00 90.81 87 ARG A O 1
ATOM 692 N N . ALA A 1 88 ? -8.768 -8.525 -11.053 1.00 92.00 88 ALA A N 1
ATOM 693 C CA . ALA A 1 88 ? -8.692 -8.441 -12.512 1.00 92.00 88 ALA A CA 1
ATOM 694 C C . ALA A 1 88 ? -7.237 -8.495 -13.016 1.00 92.00 88 ALA A C 1
ATOM 696 O O . ALA A 1 88 ? -6.935 -9.207 -13.976 1.00 92.00 88 ALA A O 1
ATOM 697 N N . LEU A 1 89 ? -6.315 -7.794 -12.345 1.00 91.25 89 LEU A N 1
ATOM 698 C CA . LEU A 1 89 ? -4.887 -7.838 -12.669 1.00 91.25 89 LEU A CA 1
ATOM 699 C C . LEU A 1 89 ? -4.295 -9.233 -12.440 1.00 91.25 89 LEU A C 1
ATOM 701 O O . LEU A 1 89 ? -3.579 -9.740 -13.306 1.00 91.25 89 LEU A O 1
ATOM 705 N N . ASP A 1 90 ? -4.621 -9.870 -11.319 1.00 91.50 90 ASP A N 1
ATOM 706 C CA . ASP A 1 90 ? -4.168 -11.223 -10.997 1.00 91.50 90 ASP A CA 1
ATOM 707 C C . ASP A 1 90 ? -4.673 -12.246 -12.025 1.00 91.50 90 ASP A C 1
ATOM 709 O O . ASP A 1 90 ? -3.885 -12.962 -12.637 1.00 91.50 90 ASP A O 1
ATOM 713 N N . GLN A 1 91 ? -5.978 -12.239 -12.314 1.00 94.38 91 GLN A N 1
ATOM 714 C CA . GLN A 1 91 ? -6.606 -13.145 -13.284 1.00 94.38 91 GLN A CA 1
ATOM 715 C C . GLN A 1 91 ? -6.075 -12.963 -14.712 1.00 94.38 91 GLN A C 1
ATOM 717 O O . GLN A 1 91 ? -5.994 -13.931 -15.463 1.00 94.38 91 GLN A O 1
ATOM 722 N N . SER A 1 92 ? -5.661 -11.750 -15.091 1.00 95.56 92 SER A N 1
ATOM 723 C CA . SER A 1 92 ? -5.004 -11.498 -16.386 1.00 95.56 92 SER A CA 1
ATOM 724 C C . SER A 1 92 ? -3.564 -12.045 -16.472 1.00 95.56 92 SER A C 1
ATOM 726 O O . SER A 1 92 ? -2.896 -11.927 -17.509 1.00 95.56 92 SER A O 1
ATOM 728 N N . GLY A 1 93 ? -3.032 -12.577 -15.365 1.00 92.81 93 GLY A N 1
ATOM 729 C CA . GLY A 1 93 ? -1.638 -12.986 -15.207 1.00 92.81 93 GLY A CA 1
ATOM 730 C C . GLY A 1 93 ? -0.651 -11.816 -15.177 1.00 92.81 93 GLY A C 1
ATOM 731 O O . GLY A 1 93 ? 0.555 -12.033 -15.279 1.00 92.81 93 GLY A O 1
ATOM 732 N N . PHE A 1 94 ? -1.132 -10.571 -15.079 1.00 91.38 94 PHE A N 1
ATOM 733 C CA . PHE A 1 94 ? -0.279 -9.381 -1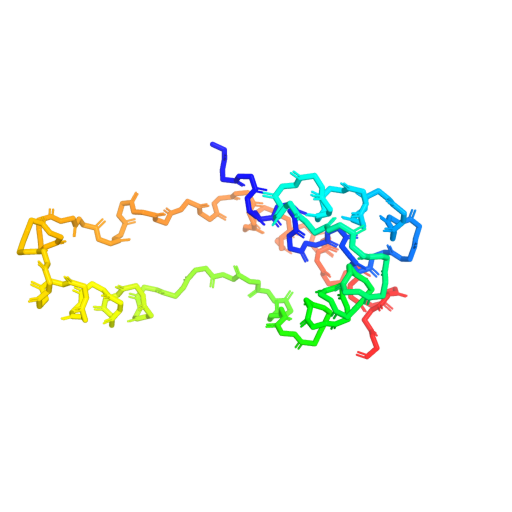5.069 1.00 91.38 94 PHE A CA 1
ATOM 734 C C . PHE A 1 94 ? 0.690 -9.402 -13.887 1.00 91.38 94 PHE A C 1
ATOM 736 O O . PHE A 1 94 ? 1.886 -9.202 -14.085 1.00 91.38 94 PHE A O 1
ATOM 743 N N . ILE A 1 95 ? 0.188 -9.700 -12.683 1.00 88.69 95 ILE A N 1
ATOM 744 C CA . ILE A 1 95 ? 1.007 -9.746 -11.464 1.00 88.69 95 ILE A CA 1
ATOM 745 C C . ILE A 1 95 ? 2.089 -10.821 -11.598 1.00 88.69 95 ILE A C 1
ATOM 747 O O . ILE A 1 95 ? 3.260 -10.556 -11.347 1.00 88.69 95 ILE A O 1
ATOM 751 N N . ASP A 1 96 ? 1.728 -12.016 -12.065 1.00 91.06 96 ASP A N 1
ATOM 752 C CA . ASP A 1 96 ? 2.692 -13.106 -12.218 1.00 91.06 96 ASP A CA 1
ATOM 753 C C . ASP A 1 96 ? 3.777 -12.793 -13.257 1.00 91.06 96 ASP A C 1
ATOM 755 O O . ASP A 1 96 ? 4.949 -13.066 -13.000 1.00 91.06 96 ASP A O 1
ATOM 759 N N . ARG A 1 97 ? 3.433 -12.145 -14.380 1.00 91.31 97 ARG A N 1
ATOM 760 C CA . ARG A 1 97 ? 4.431 -11.661 -15.351 1.00 91.31 97 ARG A CA 1
ATOM 761 C C . ARG A 1 97 ? 5.335 -10.585 -14.757 1.00 91.31 97 ARG A C 1
ATOM 763 O O . ARG A 1 97 ? 6.544 -10.660 -14.934 1.00 91.31 97 ARG A O 1
ATOM 770 N N . LEU A 1 98 ? 4.767 -9.623 -14.031 1.00 87.56 98 LEU A N 1
ATOM 771 C CA . LEU A 1 98 ? 5.524 -8.544 -13.397 1.00 87.56 98 LEU A CA 1
ATOM 772 C C . LEU A 1 98 ? 6.585 -9.099 -12.434 1.00 87.56 98 LEU A C 1
ATOM 774 O O . LEU A 1 98 ? 7.748 -8.707 -12.508 1.00 87.56 98 LEU A O 1
ATOM 778 N N . TYR A 1 99 ? 6.207 -10.062 -11.590 1.00 85.69 99 TYR A N 1
ATOM 779 C CA . TYR A 1 99 ? 7.141 -10.731 -10.684 1.00 85.69 99 TYR A CA 1
ATOM 780 C C . TYR A 1 99 ? 8.116 -11.666 -11.406 1.00 85.69 99 TYR A C 1
ATOM 782 O O . TYR A 1 99 ? 9.257 -11.765 -10.982 1.00 85.69 99 TYR A O 1
ATOM 790 N N . ALA A 1 100 ? 7.732 -12.320 -12.502 1.00 87.50 100 ALA A N 1
ATOM 791 C CA . ALA A 1 100 ? 8.683 -13.105 -13.294 1.00 87.50 100 ALA A CA 1
ATOM 792 C C . ALA A 1 100 ? 9.754 -12.226 -13.967 1.00 87.50 100 ALA A C 1
ATOM 794 O O . ALA A 1 100 ? 10.882 -12.667 -14.158 1.00 87.50 100 ALA A O 1
ATOM 795 N N . THR A 1 101 ? 9.407 -10.992 -14.344 1.00 86.94 101 THR A N 1
ATOM 796 C CA . THR A 1 101 ? 10.346 -10.054 -14.976 1.00 86.94 101 THR A CA 1
ATOM 797 C C . THR A 1 101 ? 11.233 -9.335 -13.960 1.00 86.94 101 THR A C 1
ATOM 799 O O . THR A 1 101 ? 12.405 -9.103 -14.248 1.00 86.94 101 THR A O 1
ATOM 802 N N . TYR A 1 102 ? 10.694 -8.969 -12.792 1.00 81.62 102 TYR A N 1
ATOM 803 C CA . TYR A 1 102 ? 11.391 -8.080 -11.857 1.00 81.62 102 TYR A CA 1
ATOM 804 C C . TYR A 1 102 ? 11.463 -8.561 -10.402 1.00 81.62 102 TYR A C 1
ATOM 806 O O . TYR A 1 102 ? 12.184 -7.962 -9.607 1.00 81.62 102 TYR A O 1
ATOM 814 N N . GLY A 1 103 ? 10.736 -9.616 -10.036 1.00 72.12 103 GLY A N 1
ATOM 815 C CA . GLY A 1 103 ? 10.812 -10.215 -8.707 1.00 72.12 103 GLY A CA 1
ATOM 816 C C . GLY A 1 103 ? 12.154 -10.919 -8.535 1.00 72.12 103 GLY A C 1
ATOM 817 O O . GLY A 1 103 ? 12.441 -11.879 -9.247 1.00 72.12 103 GLY A O 1
ATOM 818 N N . ARG A 1 104 ? 12.980 -10.411 -7.621 1.00 61.25 104 ARG A N 1
ATOM 819 C CA . ARG A 1 104 ? 14.175 -11.099 -7.124 1.00 61.25 104 ARG A CA 1
ATOM 820 C C . ARG A 1 104 ? 13.844 -11.891 -5.872 1.00 61.25 104 ARG A C 1
ATOM 822 O O . ARG A 1 104 ? 12.977 -11.415 -5.108 1.00 61.25 104 ARG A O 1
#